Protein AF-A0A1V5NJA4-F1 (afdb_monomer)

Structure (mmCIF, N/CA/C/O backbone):
data_AF-A0A1V5NJA4-F1
#
_entry.id   AF-A0A1V5NJA4-F1
#
loop_
_atom_site.group_PDB
_atom_site.id
_atom_site.type_symbol
_atom_site.label_atom_id
_atom_site.label_alt_id
_atom_site.label_comp_id
_atom_site.label_asym_id
_atom_site.label_entity_id
_atom_site.label_seq_id
_atom_site.pdbx_PDB_ins_code
_atom_site.Cartn_x
_atom_site.Cartn_y
_atom_site.Cartn_z
_atom_site.occupancy
_atom_site.B_iso_or_equiv
_atom_site.auth_seq_id
_atom_site.auth_comp_id
_atom_site.auth_asym_id
_atom_site.auth_atom_id
_atom_site.pdbx_PDB_model_num
ATOM 1 N N . MET A 1 1 ? 2.978 -15.610 -8.650 1.00 76.38 1 MET A N 1
ATOM 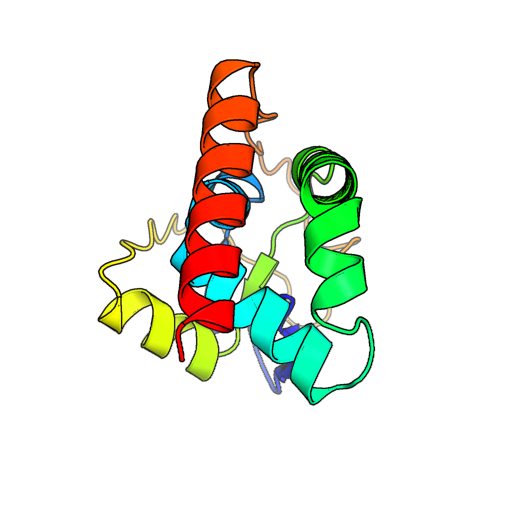2 C CA . MET A 1 1 ? 3.463 -14.428 -7.888 1.00 76.38 1 MET A CA 1
ATOM 3 C C . MET A 1 1 ? 2.293 -13.883 -7.079 1.00 76.38 1 MET A C 1
ATOM 5 O O . MET A 1 1 ? 1.172 -14.199 -7.427 1.00 76.38 1 MET A O 1
ATOM 9 N N . ILE A 1 2 ? 2.496 -13.110 -6.017 1.00 83.88 2 ILE A N 1
ATOM 10 C CA . ILE A 1 2 ? 1.390 -12.507 -5.259 1.00 83.88 2 ILE A CA 1
ATOM 11 C C . ILE A 1 2 ? 1.384 -10.993 -5.492 1.00 83.88 2 ILE A C 1
ATOM 13 O O . ILE A 1 2 ? 2.441 -10.403 -5.698 1.00 83.88 2 ILE A O 1
ATOM 17 N N . CYS A 1 3 ? 0.192 -10.398 -5.536 1.00 86.69 3 CYS A N 1
ATOM 18 C CA . CYS A 1 3 ? 0.002 -8.954 -5.516 1.00 86.69 3 CYS A CA 1
ATOM 19 C C . CYS A 1 3 ? 0.236 -8.424 -4.104 1.00 86.69 3 CYS A C 1
ATOM 21 O O . CYS A 1 3 ? -0.498 -8.802 -3.194 1.00 86.69 3 CYS A O 1
ATOM 23 N N . ASP A 1 4 ? 1.184 -7.509 -3.937 1.00 87.25 4 ASP A N 1
ATOM 24 C CA . ASP A 1 4 ? 1.587 -7.033 -2.610 1.00 87.25 4 ASP A CA 1
ATOM 25 C C . ASP A 1 4 ? 0.502 -6.164 -1.936 1.00 87.25 4 ASP A C 1
ATOM 27 O O . ASP A 1 4 ? 0.475 -6.036 -0.718 1.00 87.25 4 ASP A O 1
ATOM 31 N N . ILE A 1 5 ? -0.462 -5.631 -2.703 1.00 88.31 5 ILE A N 1
ATOM 32 C CA . ILE A 1 5 ? -1.578 -4.832 -2.160 1.00 88.31 5 ILE A CA 1
ATOM 33 C C . ILE A 1 5 ? -2.760 -5.698 -1.708 1.00 88.31 5 ILE A C 1
ATOM 35 O O . ILE A 1 5 ? -3.308 -5.478 -0.635 1.00 88.31 5 ILE A O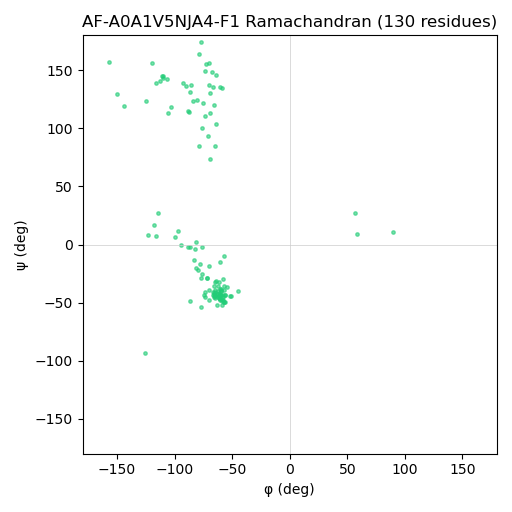 1
ATOM 39 N N . CYS A 1 6 ? -3.215 -6.642 -2.538 1.00 87.25 6 CYS A N 1
ATOM 40 C CA . CYS A 1 6 ? -4.458 -7.389 -2.276 1.00 87.25 6 CYS A CA 1
ATOM 41 C C . CYS A 1 6 ? -4.262 -8.889 -2.064 1.00 87.25 6 CYS A C 1
ATOM 43 O O . CYS A 1 6 ? -5.243 -9.627 -2.069 1.00 87.25 6 CYS A O 1
ATOM 45 N N . ASN A 1 7 ? -3.015 -9.354 -1.983 1.00 86.56 7 ASN A N 1
ATOM 46 C CA . ASN A 1 7 ? -2.642 -10.751 -1.766 1.00 86.56 7 ASN A CA 1
ATOM 47 C C . ASN A 1 7 ? -3.170 -11.755 -2.823 1.00 86.56 7 ASN A C 1
ATOM 49 O O . ASN A 1 7 ? -3.038 -12.970 -2.682 1.00 86.56 7 ASN A O 1
ATOM 53 N N . LYS A 1 8 ? -3.754 -11.277 -3.932 1.00 86.56 8 LYS A N 1
ATOM 54 C CA . LYS A 1 8 ? -4.239 -12.132 -5.027 1.00 86.56 8 LYS A CA 1
ATOM 55 C C . LYS A 1 8 ? -3.088 -12.698 -5.852 1.00 86.56 8 LYS A C 1
ATOM 57 O O . LYS A 1 8 ? -2.072 -12.036 -6.064 1.00 86.56 8 LYS A O 1
ATOM 62 N N . ASN A 1 9 ? -3.295 -13.895 -6.400 1.00 86.19 9 ASN A N 1
ATOM 63 C CA . ASN A 1 9 ? -2.329 -14.527 -7.293 1.00 86.19 9 ASN A CA 1
ATOM 64 C C . ASN A 1 9 ? -2.188 -13.743 -8.614 1.00 86.19 9 ASN A C 1
ATOM 66 O O . ASN A 1 9 ? -3.174 -13.353 -9.239 1.00 86.19 9 ASN A O 1
ATOM 70 N N . ILE A 1 10 ? -0.945 -13.557 -9.039 1.00 82.69 10 ILE A N 1
ATOM 71 C CA . ILE A 1 10 ? -0.511 -13.025 -10.330 1.00 82.69 10 ILE A CA 1
ATOM 72 C C . ILE A 1 10 ? 0.019 -14.218 -11.129 1.00 82.69 10 ILE A C 1
ATOM 74 O O . ILE A 1 10 ? 1.027 -14.828 -10.749 1.00 82.69 10 ILE A O 1
ATOM 78 N N . SER A 1 11 ? -0.687 -14.556 -12.210 1.00 77.56 11 SER A N 1
ATOM 79 C CA . SER A 1 11 ? -0.471 -15.768 -13.010 1.00 77.56 11 SER A CA 1
ATOM 80 C C . SER A 1 11 ? 0.735 -15.698 -13.945 1.00 77.56 11 SER A C 1
ATOM 82 O O . SER A 1 11 ? 1.318 -16.734 -14.243 1.00 77.56 11 SER A O 1
ATOM 84 N N . THR A 1 12 ? 1.103 -14.506 -14.418 1.00 76.19 12 THR A N 1
ATOM 85 C CA . THR A 1 12 ? 2.188 -14.312 -15.392 1.00 76.19 12 THR A CA 1
ATOM 86 C C . THR A 1 12 ? 3.211 -13.301 -14.876 1.00 76.19 12 THR A C 1
ATOM 88 O O . THR A 1 12 ? 4.120 -13.666 -14.138 1.00 76.19 12 THR A O 1
ATOM 91 N N . HIS A 1 13 ? 3.052 -12.026 -15.225 1.00 77.06 13 HIS A N 1
ATOM 92 C CA . HIS A 1 13 ? 3.890 -10.915 -14.789 1.00 77.06 13 HIS A CA 1
ATOM 93 C C . HIS A 1 13 ? 3.035 -9.894 -14.026 1.00 77.06 13 HIS A C 1
ATOM 95 O O . HIS A 1 13 ? 1.818 -9.838 -14.225 1.00 77.06 13 HIS A O 1
ATOM 101 N N . PRO A 1 14 ? 3.635 -9.074 -13.149 1.00 81.38 14 PRO A N 1
ATOM 102 C CA . PRO A 1 14 ? 2.900 -7.989 -12.527 1.00 81.38 14 PRO A CA 1
ATOM 103 C C . PRO A 1 14 ? 2.443 -6.973 -13.573 1.00 81.38 14 PRO A C 1
ATOM 105 O O . PRO A 1 14 ? 3.127 -6.710 -14.563 1.00 81.38 14 PRO A O 1
ATOM 108 N N . ALA A 1 15 ? 1.271 -6.402 -13.332 1.00 84.62 15 ALA A N 1
ATOM 109 C CA . ALA A 1 15 ? 0.651 -5.384 -14.171 1.00 84.62 15 ALA A CA 1
ATOM 110 C C . ALA A 1 15 ? 1.359 -4.026 -14.065 1.00 84.62 15 ALA A C 1
ATOM 112 O O . ALA A 1 15 ? 1.309 -3.209 -14.993 1.00 84.62 15 ALA A O 1
ATOM 113 N N . ALA A 1 16 ? 1.959 -3.776 -12.900 1.00 83.06 16 ALA A N 1
ATOM 114 C CA . ALA A 1 16 ? 2.745 -2.600 -12.570 1.00 83.06 16 ALA A CA 1
ATOM 115 C C . ALA A 1 16 ? 3.713 -2.919 -11.424 1.00 83.06 16 ALA A C 1
ATOM 117 O O . ALA A 1 16 ? 3.475 -3.841 -10.635 1.00 83.06 16 ALA A O 1
ATOM 118 N N . LEU A 1 17 ? 4.779 -2.125 -11.344 1.00 83.69 17 LEU A N 1
ATOM 119 C CA . LEU A 1 17 ? 5.745 -2.150 -10.257 1.00 83.69 17 LEU A CA 1
ATOM 120 C C . LEU A 1 17 ? 5.878 -0.768 -9.656 1.00 83.69 17 LEU A C 1
ATOM 122 O O . LEU A 1 17 ? 6.203 0.193 -10.358 1.00 83.69 17 LEU A O 1
ATOM 126 N N . LEU A 1 18 ? 5.634 -0.698 -8.357 1.00 82.12 18 LEU A N 1
ATOM 127 C CA . LEU A 1 18 ? 5.717 0.529 -7.590 1.00 82.12 18 LEU A CA 1
ATOM 128 C C . LEU A 1 18 ? 6.911 0.468 -6.645 1.00 82.12 18 LEU A C 1
ATOM 130 O O . LEU A 1 18 ? 7.229 -0.580 -6.084 1.00 82.12 18 LEU A O 1
ATOM 134 N N . SER A 1 19 ? 7.571 1.602 -6.470 1.00 81.12 19 SER A N 1
ATOM 135 C CA . SER A 1 19 ? 8.488 1.795 -5.355 1.00 81.12 19 SER A CA 1
ATOM 136 C C . SER A 1 19 ? 7.710 1.881 -4.045 1.00 81.12 19 SER A C 1
ATOM 138 O O . SER A 1 19 ? 6.547 2.291 -4.025 1.00 81.12 19 SER A O 1
ATOM 140 N N . THR A 1 20 ? 8.377 1.571 -2.936 1.00 83.38 20 THR A N 1
ATOM 141 C CA . THR A 1 20 ? 7.826 1.794 -1.596 1.00 83.38 20 THR A CA 1
ATOM 142 C C . THR A 1 20 ? 7.325 3.222 -1.430 1.00 83.38 20 THR A C 1
ATOM 144 O O . THR A 1 20 ? 6.205 3.399 -0.968 1.00 83.38 20 THR A O 1
ATOM 147 N N . LYS A 1 21 ? 8.088 4.231 -1.884 1.00 82.88 21 LYS A N 1
ATOM 148 C CA . LYS A 1 21 ? 7.673 5.639 -1.816 1.00 82.88 21 LYS A CA 1
ATOM 149 C C . LYS A 1 21 ? 6.330 5.875 -2.507 1.00 82.88 21 LYS A C 1
ATOM 151 O O . LYS A 1 21 ? 5.447 6.450 -1.891 1.00 82.88 21 LYS A O 1
ATOM 156 N N . GLU A 1 22 ? 6.148 5.391 -3.736 1.00 85.81 22 GLU A N 1
ATOM 157 C CA . GLU A 1 22 ? 4.874 5.537 -4.463 1.00 85.81 22 GLU A CA 1
ATOM 158 C C . GLU A 1 22 ? 3.697 4.857 -3.759 1.00 85.81 22 GLU A C 1
ATOM 160 O O . GLU A 1 22 ? 2.568 5.328 -3.871 1.00 85.81 22 GLU A O 1
ATOM 165 N N . VAL A 1 23 ? 3.942 3.750 -3.055 1.00 87.88 23 VAL A N 1
ATOM 166 C CA . VAL A 1 23 ? 2.899 3.026 -2.320 1.00 87.88 23 VAL A CA 1
ATOM 167 C C . VAL A 1 23 ? 2.546 3.747 -1.026 1.00 87.88 23 VAL A C 1
ATOM 169 O O . VAL A 1 23 ? 1.380 4.039 -0.774 1.00 87.88 23 VAL A O 1
ATOM 172 N N . VAL A 1 24 ? 3.544 4.031 -0.195 1.00 89.38 24 VAL A N 1
ATOM 173 C CA . VAL A 1 24 ? 3.329 4.496 1.179 1.00 89.38 24 VAL A CA 1
ATOM 174 C C . VAL A 1 24 ? 2.906 5.958 1.260 1.00 89.38 24 VAL A C 1
ATOM 176 O O . VAL A 1 24 ? 2.195 6.299 2.197 1.00 89.38 24 VAL A O 1
ATOM 179 N N . THR A 1 25 ? 3.241 6.808 0.283 1.00 90.56 25 THR A N 1
ATOM 180 C CA . THR A 1 25 ? 2.757 8.201 0.247 1.00 90.56 25 THR A CA 1
ATOM 181 C C . THR A 1 25 ? 1.420 8.356 -0.484 1.00 90.56 25 THR A C 1
ATOM 183 O O . THR A 1 25 ? 0.865 9.453 -0.541 1.00 90.56 25 THR A O 1
ATOM 186 N N . ASN A 1 26 ? 0.855 7.273 -1.031 1.00 92.50 26 ASN A N 1
ATOM 187 C CA . ASN A 1 26 ? -0.407 7.309 -1.760 1.00 92.50 26 ASN A CA 1
ATOM 188 C C . ASN A 1 26 ? -1.569 6.761 -0.913 1.00 92.50 26 ASN A C 1
ATOM 190 O O . ASN A 1 26 ? -1.607 5.586 -0.545 1.00 92.50 26 ASN A O 1
ATOM 194 N N . LYS A 1 27 ? -2.569 7.611 -0.650 1.00 94.75 27 LYS A N 1
ATOM 195 C CA . LYS A 1 27 ? -3.769 7.250 0.128 1.00 94.75 27 LYS A CA 1
ATOM 196 C C . LYS A 1 27 ? -4.505 6.042 -0.461 1.00 94.75 27 LYS A C 1
ATOM 198 O O . LYS A 1 27 ? -4.926 5.165 0.284 1.00 94.75 27 LYS A O 1
ATOM 203 N N . ASP A 1 28 ? -4.688 5.974 -1.775 1.00 95.00 28 ASP A N 1
ATOM 204 C CA . ASP A 1 28 ? -5.497 4.919 -2.399 1.00 95.00 28 ASP A CA 1
ATOM 205 C C . ASP A 1 28 ? -4.798 3.554 -2.369 1.00 95.00 28 ASP A C 1
ATOM 207 O O . ASP A 1 28 ? -5.461 2.521 -2.243 1.00 9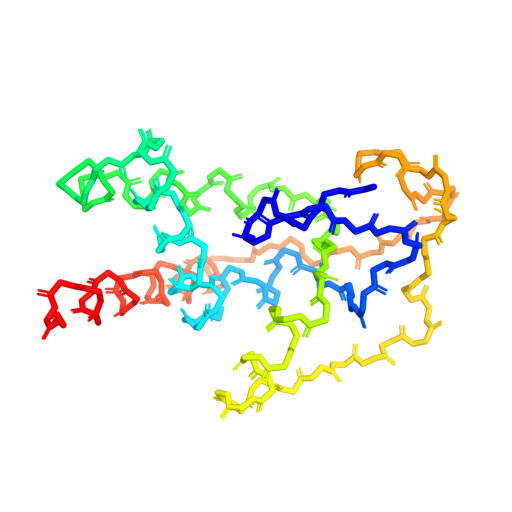5.00 28 ASP A O 1
ATOM 211 N N . CYS A 1 29 ? -3.462 3.540 -2.384 1.00 93.12 29 CYS A N 1
ATOM 212 C CA . CYS A 1 29 ? -2.683 2.335 -2.099 1.00 93.12 29 CYS A CA 1
ATOM 213 C C . CYS A 1 29 ? -2.965 1.823 -0.680 1.00 93.12 29 CYS A C 1
ATOM 215 O O . CYS A 1 29 ? -3.279 0.642 -0.512 1.00 93.12 29 CYS A O 1
ATOM 217 N N . TRP A 1 30 ? -2.954 2.714 0.319 1.00 94.25 30 TRP A N 1
ATOM 218 C CA . TRP A 1 30 ? -3.340 2.373 1.691 1.00 94.25 30 TRP A CA 1
ATOM 219 C C . TRP A 1 30 ? -4.781 1.880 1.791 1.00 94.25 30 TRP A C 1
ATOM 221 O O . TRP A 1 30 ? -5.030 0.874 2.452 1.00 94.25 30 TRP A O 1
ATOM 231 N N . VAL A 1 31 ? -5.732 2.529 1.115 1.00 94.69 31 VAL A N 1
ATOM 232 C CA . VAL A 1 31 ? -7.139 2.101 1.131 1.00 94.69 31 VAL A CA 1
ATOM 233 C C . VAL A 1 31 ? -7.276 0.664 0.630 1.00 94.69 31 VAL A C 1
ATOM 235 O O . VAL A 1 31 ? -7.940 -0.154 1.269 1.00 94.69 31 VAL A O 1
ATOM 238 N N . LEU A 1 32 ? -6.644 0.333 -0.499 1.00 92.94 32 LEU A N 1
ATOM 239 C CA . LEU A 1 32 ? -6.694 -1.018 -1.058 1.00 92.94 32 LEU A CA 1
ATOM 240 C C . LEU A 1 32 ? -6.013 -2.043 -0.146 1.00 92.94 32 LEU A C 1
ATOM 242 O O . LEU A 1 32 ? -6.577 -3.113 0.082 1.00 92.94 32 LEU A O 1
ATOM 246 N N . TYR A 1 33 ? -4.837 -1.706 0.387 1.00 92.81 33 TYR A N 1
ATOM 247 C CA . TYR A 1 33 ? -4.063 -2.586 1.258 1.00 92.81 33 TYR A CA 1
ATOM 248 C C . TYR A 1 33 ? -4.807 -2.897 2.562 1.00 92.81 33 TYR A C 1
ATOM 250 O O . TYR A 1 33 ? -5.040 -4.059 2.896 1.00 92.81 33 TYR A O 1
ATOM 258 N N . LEU A 1 34 ? -5.274 -1.863 3.268 1.00 92.94 34 LEU A N 1
ATOM 259 C CA . LEU A 1 34 ? -5.983 -2.016 4.538 1.00 92.94 34 LEU A CA 1
ATOM 260 C C . LEU A 1 34 ? -7.320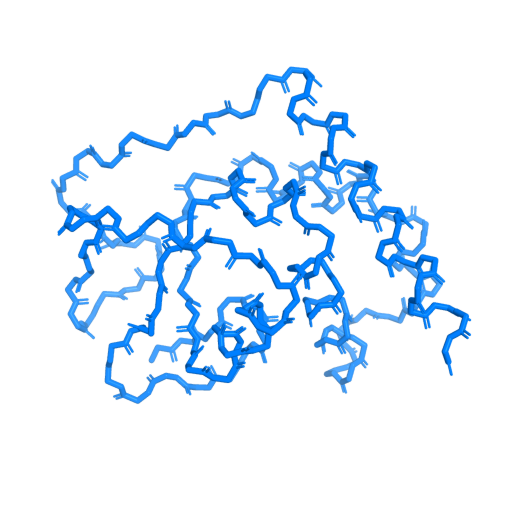 -2.748 4.363 1.00 92.94 34 LEU A C 1
ATOM 262 O O . LEU A 1 34 ? -7.651 -3.609 5.176 1.00 92.94 34 LEU A O 1
ATOM 266 N N . ARG A 1 35 ? -8.070 -2.479 3.281 1.00 91.69 35 ARG A N 1
ATOM 267 C CA . ARG A 1 35 ? -9.283 -3.255 2.958 1.00 91.69 35 ARG A CA 1
ATOM 268 C C . ARG A 1 35 ? -8.971 -4.733 2.736 1.00 91.69 35 ARG A C 1
ATOM 270 O O . ARG A 1 35 ? -9.751 -5.571 3.180 1.00 91.69 35 ARG A O 1
ATOM 277 N N . GLY A 1 36 ? -7.846 -5.049 2.092 1.00 88.69 36 GLY A N 1
ATOM 278 C CA . GLY A 1 36 ? -7.357 -6.420 1.947 1.00 88.69 36 GLY A CA 1
ATOM 279 C C . GLY A 1 36 ? -7.111 -7.086 3.301 1.00 88.69 36 GLY A C 1
ATOM 280 O O . GLY A 1 36 ? -7.689 -8.133 3.576 1.00 88.69 36 GLY A O 1
ATOM 281 N N . LEU A 1 37 ? -6.353 -6.432 4.189 1.00 89.56 37 LEU A N 1
ATOM 282 C CA . LEU A 1 37 ? -6.076 -6.949 5.538 1.00 89.56 37 LEU A CA 1
ATOM 283 C C . LEU A 1 37 ? -7.349 -7.215 6.353 1.00 89.56 37 LEU A C 1
ATOM 285 O O . LEU A 1 37 ? -7.422 -8.209 7.079 1.00 89.56 37 LEU A O 1
ATOM 289 N N . ILE A 1 38 ? -8.347 -6.336 6.235 1.00 90.50 38 ILE A N 1
ATOM 290 C CA . ILE A 1 38 ? -9.636 -6.481 6.920 1.00 90.50 38 ILE A CA 1
ATOM 291 C C . ILE A 1 38 ? -10.433 -7.647 6.322 1.00 90.50 38 ILE A C 1
ATOM 293 O O . ILE A 1 38 ? -10.937 -8.488 7.068 1.00 90.50 38 ILE A O 1
ATOM 297 N N . ALA A 1 39 ? -10.535 -7.719 4.990 1.00 89.06 39 ALA A N 1
ATOM 298 C CA . ALA A 1 39 ? -11.280 -8.766 4.290 1.00 89.06 39 ALA A CA 1
ATOM 299 C C . ALA A 1 39 ? -10.697 -10.165 4.551 1.00 89.06 39 ALA A C 1
ATOM 301 O O . ALA A 1 39 ? -11.448 -11.109 4.801 1.00 89.06 39 ALA A O 1
ATOM 302 N N . ASP A 1 40 ? -9.368 -10.269 4.587 1.00 87.50 40 ASP A N 1
ATOM 303 C CA . ASP A 1 40 ? -8.636 -11.509 4.856 1.00 87.50 40 ASP A CA 1
ATOM 304 C C . ASP A 1 40 ? -8.534 -11.828 6.361 1.00 87.50 40 ASP A C 1
ATOM 306 O O . ASP A 1 40 ? -7.932 -12.829 6.748 1.00 87.50 40 ASP A O 1
ATOM 310 N N . LYS A 1 41 ? -9.141 -10.999 7.228 1.00 89.00 41 LYS A N 1
ATOM 311 C CA . LYS A 1 41 ? -9.130 -11.130 8.698 1.00 89.00 41 LYS A CA 1
ATOM 312 C C . LYS A 1 41 ? -7.720 -11.164 9.306 1.00 89.00 41 LYS A C 1
ATOM 314 O O . LYS A 1 41 ? -7.527 -11.721 10.384 1.00 89.00 41 LYS A O 1
ATOM 319 N N . VAL A 1 42 ? -6.748 -10.548 8.635 1.00 90.00 42 VAL A N 1
ATOM 320 C CA . VAL A 1 42 ? -5.357 -10.447 9.098 1.00 90.00 42 VAL A CA 1
ATOM 321 C C . VAL A 1 42 ? -5.249 -9.437 10.234 1.00 90.00 42 VAL A C 1
ATOM 323 O O . VAL A 1 42 ? -4.602 -9.700 11.245 1.00 90.00 42 VAL A O 1
ATOM 326 N N . MET A 1 43 ? -5.896 -8.278 10.081 1.00 89.56 43 MET A N 1
ATOM 327 C CA . MET A 1 43 ? -5.869 -7.215 11.082 1.00 89.56 43 MET A CA 1
ATOM 328 C C . MET A 1 43 ? -7.228 -6.502 11.147 1.00 89.56 43 MET A C 1
ATOM 330 O O . MET A 1 43 ? -7.667 -5.935 10.145 1.00 89.56 43 MET A O 1
ATOM 334 N N . PRO A 1 44 ? -7.921 -6.511 12.300 1.00 90.69 44 PRO A N 1
ATOM 335 C CA . PRO A 1 44 ? -9.185 -5.799 12.447 1.00 90.69 44 PRO A CA 1
ATOM 336 C C . PRO A 1 44 ? -8.969 -4.278 12.514 1.00 90.69 44 PRO A C 1
ATOM 338 O O . PRO A 1 44 ? -7.916 -3.803 12.944 1.00 90.69 44 PRO A O 1
ATOM 341 N N . VAL A 1 45 ? -10.001 -3.508 12.147 1.00 90.19 4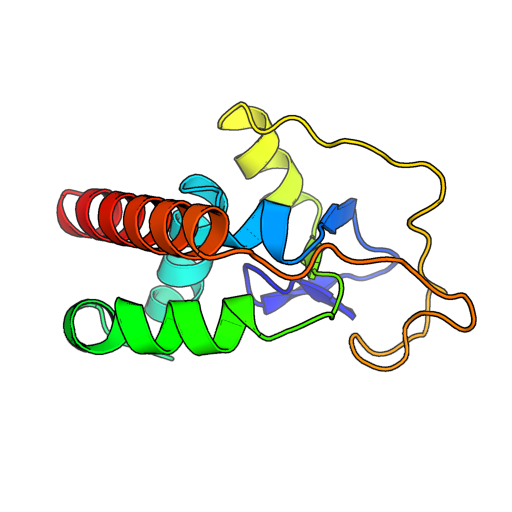5 VAL A N 1
ATOM 342 C CA . VAL A 1 45 ? -9.953 -2.034 12.021 1.00 90.19 45 VAL A CA 1
ATOM 343 C C . VAL A 1 45 ? 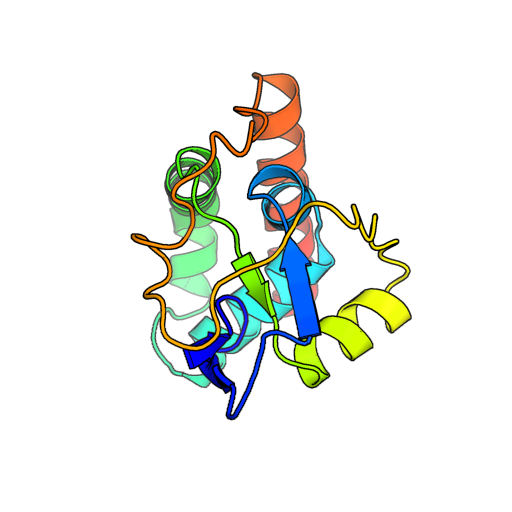-9.393 -1.340 13.268 1.00 90.19 45 VAL A C 1
ATOM 345 O O . VAL A 1 45 ? -8.529 -0.476 13.148 1.00 90.19 45 VAL A O 1
ATOM 348 N N . PHE A 1 46 ? -9.819 -1.747 14.468 1.00 90.94 46 PHE A N 1
ATOM 349 C CA . PHE A 1 46 ? -9.354 -1.126 15.715 1.00 90.94 46 PHE A CA 1
ATOM 350 C C . PHE A 1 46 ? -7.846 -1.328 15.956 1.00 90.94 46 PHE A C 1
ATOM 352 O O . PHE A 1 46 ? -7.188 -0.465 16.532 1.00 90.94 46 PHE A O 1
ATOM 359 N N . VAL A 1 47 ? -7.273 -2.451 15.501 1.00 91.56 47 VAL A N 1
ATOM 360 C CA . VAL A 1 47 ? -5.826 -2.704 15.604 1.00 91.56 47 VAL A CA 1
ATOM 361 C C . VAL A 1 47 ? -5.076 -1.842 14.599 1.00 91.56 47 VAL A C 1
ATOM 363 O O . VAL A 1 47 ? -4.054 -1.265 14.966 1.00 91.56 47 VAL A O 1
ATOM 366 N N . ILE A 1 48 ? -5.602 -1.707 13.375 1.00 91.06 48 ILE A N 1
ATOM 367 C CA . ILE A 1 48 ? -5.038 -0.829 12.341 1.00 91.06 48 ILE A CA 1
ATOM 368 C C . ILE A 1 48 ? -4.955 0.609 12.866 1.00 91.06 48 ILE A C 1
ATOM 370 O O . ILE A 1 48 ? -3.890 1.217 12.809 1.00 91.06 48 ILE A O 1
ATOM 374 N N . GLN A 1 49 ? -6.042 1.129 13.444 1.00 90.25 49 GLN A N 1
ATOM 375 C CA . GLN A 1 49 ? -6.094 2.485 14.003 1.00 90.25 49 GLN A CA 1
ATOM 376 C C . GLN A 1 49 ? -5.017 2.733 15.066 1.00 90.25 49 GLN A C 1
ATOM 378 O O . GLN A 1 49 ? -4.351 3.764 15.036 1.00 90.25 49 GLN A O 1
ATOM 383 N N . ASN A 1 50 ? -4.806 1.770 15.965 1.00 91.12 50 ASN A N 1
ATOM 384 C CA . ASN A 1 50 ? -3.845 1.904 17.060 1.00 91.12 50 ASN A CA 1
ATOM 385 C C . ASN A 1 50 ? -2.382 1.694 16.638 1.00 91.12 50 ASN A C 1
ATOM 387 O O . ASN A 1 50 ? -1.480 2.052 17.390 1.00 91.12 50 ASN A O 1
ATOM 391 N N . ASN A 1 51 ? -2.129 1.096 15.468 1.00 90.44 51 ASN A N 1
ATOM 392 C CA . ASN A 1 51 ? -0.784 0.690 15.044 1.00 90.44 51 ASN A CA 1
ATOM 393 C C . ASN A 1 51 ? -0.337 1.301 13.713 1.00 90.44 51 ASN A C 1
ATOM 395 O O . ASN A 1 51 ? 0.716 0.918 13.203 1.00 90.44 51 ASN A O 1
ATOM 399 N N . ILE A 1 52 ? -1.092 2.243 13.142 1.00 90.31 52 ILE A N 1
ATOM 400 C CA . ILE A 1 52 ? -0.807 2.745 11.795 1.00 90.31 52 ILE A CA 1
ATOM 401 C C . ILE A 1 52 ? 0.583 3.368 11.670 1.00 90.31 52 ILE A C 1
ATOM 403 O O . ILE A 1 52 ? 1.271 3.113 10.690 1.00 90.31 52 ILE A O 1
ATOM 407 N N . THR A 1 53 ? 1.051 4.087 12.691 1.00 89.50 53 THR A N 1
ATOM 408 C CA . THR A 1 53 ? 2.402 4.663 12.713 1.00 89.50 53 THR A CA 1
ATOM 409 C C . THR A 1 53 ? 3.480 3.585 12.622 1.00 89.50 53 THR A C 1
ATOM 411 O O . THR A 1 53 ? 4.429 3.719 11.850 1.00 89.50 53 THR A O 1
ATOM 414 N N . ASN A 1 54 ? 3.313 2.481 13.357 1.00 88.69 54 ASN A N 1
ATOM 415 C CA . ASN A 1 54 ? 4.244 1.354 13.312 1.00 88.69 54 ASN A CA 1
ATOM 416 C C . ASN A 1 54 ? 4.202 0.660 11.946 1.00 88.69 54 ASN A C 1
ATOM 418 O O . ASN A 1 54 ? 5.249 0.315 11.405 1.00 88.69 54 ASN A O 1
ATOM 422 N N . LEU A 1 55 ? 3.008 0.490 11.372 1.00 88.12 55 LEU A N 1
ATOM 423 C CA . LEU A 1 55 ? 2.826 -0.124 10.058 1.00 88.12 55 LEU A CA 1
ATOM 424 C C . LEU A 1 55 ? 3.459 0.725 8.946 1.00 88.12 55 LEU A C 1
ATOM 426 O O . LEU A 1 55 ? 4.168 0.193 8.096 1.00 88.12 55 LEU A O 1
ATOM 430 N N . VAL A 1 56 ? 3.271 2.048 8.994 1.00 89.25 56 VAL A N 1
ATOM 431 C CA . VAL A 1 56 ? 3.943 2.996 8.098 1.00 89.25 56 VAL A CA 1
ATOM 432 C C . VAL A 1 56 ? 5.454 2.875 8.248 1.00 89.25 56 VAL A C 1
ATOM 434 O O . VAL A 1 56 ? 6.125 2.711 7.238 1.00 89.25 56 VAL A O 1
ATOM 437 N N . GLY A 1 57 ? 5.997 2.870 9.470 1.00 84.06 57 GLY A N 1
ATOM 438 C CA . GLY A 1 57 ? 7.441 2.716 9.697 1.00 84.06 57 GLY A CA 1
ATOM 439 C C . GLY A 1 57 ? 8.013 1.398 9.155 1.00 84.06 57 GLY A C 1
ATOM 440 O O . GLY A 1 57 ? 9.086 1.381 8.549 1.00 84.06 57 GLY A O 1
ATOM 441 N N . GLN A 1 58 ? 7.280 0.292 9.307 1.00 83.94 58 GLN A N 1
ATOM 442 C CA . GLN A 1 58 ? 7.671 -1.010 8.755 1.00 83.94 58 GLN A CA 1
ATOM 443 C C . GLN A 1 58 ? 7.661 -1.016 7.224 1.00 83.94 58 GLN A C 1
ATOM 445 O O . GLN A 1 58 ? 8.570 -1.556 6.603 1.00 83.94 58 GLN A O 1
ATOM 450 N N . MET A 1 59 ? 6.653 -0.404 6.602 1.00 84.25 59 MET A N 1
ATOM 451 C CA . MET A 1 59 ? 6.545 -0.368 5.144 1.00 84.25 59 MET A CA 1
ATOM 452 C C . MET A 1 59 ? 7.543 0.613 4.525 1.00 84.25 59 MET A C 1
ATOM 454 O O . MET A 1 59 ? 8.221 0.262 3.567 1.00 84.25 59 MET A O 1
ATOM 458 N N . ALA A 1 60 ? 7.687 1.801 5.112 1.00 77.81 60 ALA A N 1
ATOM 459 C CA . ALA A 1 60 ? 8.617 2.857 4.714 1.00 77.81 60 ALA A CA 1
ATOM 460 C C . ALA A 1 60 ? 10.090 2.424 4.713 1.00 77.81 60 ALA A C 1
ATOM 462 O O . ALA A 1 60 ? 10.886 2.956 3.944 1.00 77.81 60 ALA A O 1
ATOM 463 N N . SER A 1 61 ? 10.447 1.473 5.578 1.00 70.50 61 SER A N 1
ATOM 464 C CA . SER A 1 61 ? 11.806 0.935 5.689 1.00 70.50 61 SER A CA 1
ATOM 465 C C . SER A 1 61 ? 12.096 -0.217 4.721 1.00 70.50 61 SER A C 1
ATOM 467 O O . SER A 1 61 ? 13.224 -0.704 4.687 1.00 70.50 61 SER A O 1
ATOM 469 N N . SER A 1 62 ? 11.115 -0.645 3.916 1.00 70.88 62 SER A N 1
ATOM 470 C CA . SER A 1 62 ? 11.323 -1.658 2.883 1.00 70.88 62 SER A CA 1
ATOM 471 C C . SER A 1 62 ? 11.802 -1.028 1.577 1.00 70.88 62 SER A C 1
ATOM 473 O O . SER A 1 62 ? 11.187 -0.099 1.059 1.00 70.88 62 SER A O 1
ATOM 475 N N . ASP A 1 63 ? 12.855 -1.580 0.988 1.00 65.75 63 ASP A N 1
ATOM 476 C CA . ASP A 1 63 ? 13.381 -1.219 -0.333 1.00 65.75 63 ASP A CA 1
ATOM 477 C C . ASP A 1 63 ? 12.883 -2.158 -1.446 1.00 65.75 63 ASP A C 1
ATOM 479 O O . ASP A 1 63 ? 13.375 -2.130 -2.573 1.00 65.75 63 ASP A O 1
ATOM 483 N N . THR A 1 64 ? 11.891 -3.001 -1.151 1.00 70.06 64 THR A N 1
ATOM 484 C CA . THR A 1 64 ? 11.394 -3.991 -2.110 1.00 70.06 64 THR A CA 1
ATOM 485 C C . THR A 1 64 ? 10.329 -3.409 -3.045 1.00 70.06 64 THR A C 1
ATOM 487 O O . THR A 1 64 ? 9.433 -2.688 -2.599 1.00 70.06 64 THR A O 1
ATOM 490 N N . PRO A 1 65 ? 10.381 -3.711 -4.357 1.00 77.00 65 PRO A N 1
ATOM 491 C CA . PRO A 1 65 ? 9.364 -3.254 -5.292 1.00 77.00 65 PRO A CA 1
ATOM 492 C C . PRO A 1 65 ? 8.038 -3.979 -5.055 1.00 77.00 65 PRO A C 1
ATOM 494 O O . PRO A 1 65 ? 7.994 -5.206 -4.945 1.00 77.00 65 PRO A O 1
ATOM 497 N N . TRP A 1 66 ? 6.950 -3.217 -5.102 1.00 83.69 66 TRP A N 1
ATOM 498 C CA . TRP A 1 66 ? 5.589 -3.711 -4.946 1.00 83.69 66 TRP A CA 1
ATOM 499 C C . TRP A 1 66 ? 5.022 -4.127 -6.302 1.00 83.69 66 TRP A C 1
ATOM 501 O O . TRP A 1 66 ? 4.822 -3.308 -7.202 1.00 83.69 66 TRP A O 1
ATOM 511 N N . ALA A 1 67 ? 4.756 -5.418 -6.450 1.00 86.19 67 ALA A N 1
ATOM 512 C CA . ALA A 1 67 ? 4.109 -6.029 -7.594 1.00 86.19 67 ALA A CA 1
ATOM 513 C C . ALA A 1 67 ? 2.587 -5.930 -7.480 1.00 86.19 67 ALA A C 1
ATOM 515 O O . ALA A 1 67 ? 1.969 -6.423 -6.536 1.00 86.19 67 ALA A O 1
ATOM 516 N N . LEU A 1 68 ? 1.962 -5.334 -8.494 1.00 87.50 68 LEU A N 1
ATOM 517 C CA . LEU A 1 68 ? 0.513 -5.174 -8.553 1.00 87.50 68 LEU A CA 1
ATOM 518 C C . LEU A 1 68 ? -0.108 -6.131 -9.569 1.00 87.50 68 LEU A C 1
ATOM 520 O O . LEU A 1 68 ? 0.426 -6.349 -10.657 1.00 87.50 68 LEU A O 1
ATOM 524 N N . CYS A 1 69 ? -1.287 -6.661 -9.245 1.00 89.94 69 CYS A N 1
ATOM 525 C CA . CYS A 1 69 ? -2.159 -7.307 -10.225 1.00 89.94 69 CYS A CA 1
ATOM 526 C C . CYS A 1 69 ? -2.925 -6.262 -11.057 1.00 89.94 69 CYS A C 1
ATOM 528 O O . CYS A 1 69 ? -3.052 -5.102 -10.653 1.00 89.94 69 CYS A O 1
ATOM 530 N N . GLU A 1 70 ? -3.499 -6.685 -12.189 1.00 89.62 70 GLU A N 1
ATOM 531 C CA . GLU A 1 70 ? -4.282 -5.804 -13.076 1.00 89.62 70 GLU A CA 1
ATOM 532 C C . GLU A 1 70 ? -5.452 -5.126 -12.347 1.00 89.62 70 GLU A C 1
ATOM 534 O O . GLU A 1 70 ? -5.739 -3.956 -12.582 1.00 89.62 70 GLU A O 1
ATOM 539 N N . GLY A 1 71 ? -6.087 -5.822 -11.396 1.00 91.62 71 GLY A N 1
ATOM 540 C CA . GLY A 1 71 ? -7.184 -5.263 -10.604 1.00 91.62 71 GLY A CA 1
ATOM 541 C C . GLY A 1 71 ? -6.754 -4.092 -9.714 1.00 91.62 71 GLY A C 1
ATOM 542 O O . GLY A 1 71 ? -7.414 -3.057 -9.701 1.00 91.62 71 GLY A O 1
ATOM 543 N N . CYS A 1 72 ? -5.633 -4.220 -8.997 1.00 91.38 72 CYS A N 1
ATOM 544 C CA . CYS A 1 72 ? -5.103 -3.129 -8.171 1.00 91.38 72 CYS A CA 1
ATOM 545 C C . CYS A 1 72 ? -4.645 -1.952 -9.032 1.00 91.38 72 CYS A C 1
ATOM 547 O O . CYS A 1 72 ? -4.976 -0.811 -8.723 1.00 91.38 72 CYS A O 1
ATOM 549 N N . LYS A 1 73 ? -3.953 -2.228 -10.142 1.00 91.19 73 LYS A N 1
ATOM 550 C CA . LYS A 1 73 ? -3.545 -1.199 -11.103 1.00 91.19 73 LYS A CA 1
ATOM 551 C C . LYS A 1 73 ? -4.748 -0.418 -11.637 1.00 91.19 73 LYS A C 1
ATOM 553 O O . LYS A 1 73 ? -4.730 0.807 -11.612 1.00 91.19 73 LYS A O 1
ATOM 558 N N . ALA A 1 74 ? -5.798 -1.107 -12.082 1.00 91.44 74 ALA A N 1
ATOM 559 C CA . ALA A 1 74 ? -7.002 -0.465 -12.604 1.00 91.44 74 ALA A CA 1
ATOM 560 C C . ALA A 1 74 ? -7.706 0.407 -11.550 1.00 91.44 74 ALA A C 1
ATOM 562 O O . ALA A 1 74 ? -8.116 1.526 -11.857 1.00 91.44 74 ALA A O 1
ATOM 563 N N . SER A 1 75 ? -7.804 -0.067 -10.303 1.00 93.12 75 SER A N 1
ATOM 564 C CA . SER A 1 75 ? -8.376 0.711 -9.195 1.00 93.12 75 SER A CA 1
ATOM 565 C C . SER A 1 75 ? -7.587 1.989 -8.916 1.00 93.12 75 SER A C 1
ATOM 567 O O . SER A 1 75 ? -8.182 3.051 -8.761 1.00 93.12 75 SER A O 1
ATOM 569 N N . LEU A 1 76 ? -6.257 1.904 -8.907 1.00 92.44 76 LEU A N 1
ATOM 570 C CA . LEU A 1 76 ? -5.383 3.052 -8.671 1.00 92.44 76 LEU A CA 1
ATOM 571 C C . LEU A 1 76 ? -5.401 4.046 -9.839 1.00 92.44 76 LEU A C 1
ATOM 573 O O . LEU A 1 76 ? -5.478 5.248 -9.609 1.00 92.44 76 LEU A O 1
ATOM 577 N N . LEU A 1 77 ? -5.431 3.563 -11.088 1.00 91.06 77 LEU A N 1
ATOM 578 C CA . LEU A 1 77 ? -5.634 4.418 -12.266 1.00 91.06 77 LEU A CA 1
ATOM 579 C C . LEU A 1 77 ? -6.954 5.190 -12.168 1.00 91.06 77 LEU A C 1
ATOM 581 O O . LEU A 1 77 ? -6.995 6.388 -12.435 1.00 91.06 77 LEU A O 1
ATOM 585 N N . LYS A 1 78 ? -8.033 4.518 -11.748 1.00 92.62 78 LYS A N 1
ATOM 586 C CA . LYS A 1 78 ? -9.344 5.150 -11.551 1.00 92.62 78 LYS A CA 1
ATOM 587 C C . LYS A 1 78 ? -9.328 6.192 -10.429 1.00 92.62 78 LYS A C 1
ATOM 589 O O . LYS A 1 78 ? -10.055 7.176 -10.519 1.00 92.62 78 LYS A O 1
ATOM 594 N N . ALA A 1 79 ? -8.503 5.989 -9.404 1.00 89.50 79 ALA A N 1
ATOM 595 C CA . ALA A 1 79 ? -8.284 6.952 -8.327 1.00 89.50 79 ALA A CA 1
ATOM 596 C C . ALA A 1 79 ? -7.374 8.132 -8.733 1.00 89.50 79 ALA A C 1
ATOM 598 O O . ALA A 1 79 ? -7.170 9.050 -7.947 1.00 89.50 79 ALA A O 1
ATOM 599 N N . GLY A 1 80 ? -6.854 8.141 -9.966 1.00 88.31 80 GLY A N 1
ATOM 600 C CA . GLY A 1 80 ? -6.011 9.218 -10.487 1.00 88.31 80 GLY A CA 1
ATOM 601 C C . GLY A 1 80 ? -4.518 9.031 -10.223 1.00 88.31 80 GLY A C 1
ATOM 602 O O . GLY A 1 80 ? -3.743 9.952 -10.474 1.00 88.31 80 GLY A O 1
ATOM 603 N N . MET A 1 81 ? -4.088 7.854 -9.754 1.00 86.69 81 MET A N 1
ATOM 604 C CA . MET A 1 81 ? -2.666 7.553 -9.618 1.00 86.69 81 MET A CA 1
ATOM 605 C C . MET A 1 81 ? -2.014 7.502 -11.002 1.00 86.69 81 MET A C 1
ATOM 607 O O . MET A 1 81 ? -2.378 6.685 -11.853 1.00 86.69 81 MET A O 1
ATOM 611 N N . SER A 1 82 ? -1.022 8.362 -11.220 1.00 80.75 82 SER A N 1
ATOM 612 C CA . SER A 1 82 ? -0.158 8.278 -12.387 1.00 80.75 82 SER A CA 1
ATOM 613 C C . SER A 1 82 ? 0.912 7.221 -12.139 1.00 80.75 82 SER A C 1
ATOM 615 O O . SER A 1 82 ? 1.658 7.264 -11.165 1.00 80.75 82 SER A O 1
ATOM 617 N N . PHE A 1 83 ? 0.987 6.246 -13.037 1.00 73.31 83 PHE A N 1
ATOM 618 C CA . PHE A 1 83 ? 2.079 5.287 -13.032 1.00 73.31 83 PHE A CA 1
ATOM 619 C C . PHE A 1 83 ? 3.207 5.884 -13.857 1.00 73.31 83 PHE A C 1
ATOM 621 O O . PHE A 1 83 ? 3.073 6.049 -15.073 1.00 73.31 83 PHE A O 1
ATOM 628 N N . GLN A 1 84 ? 4.329 6.189 -13.211 1.00 64.69 84 GLN A N 1
ATOM 629 C CA . GLN A 1 84 ? 5.574 6.318 -13.948 1.00 64.69 84 GLN A CA 1
ATOM 630 C C . GLN A 1 84 ? 5.962 4.902 -14.362 1.00 64.69 84 GLN A C 1
ATOM 632 O O . GLN A 1 84 ? 6.550 4.145 -13.591 1.00 64.69 84 GLN A O 1
ATOM 637 N N . PHE A 1 85 ? 5.559 4.509 -15.573 1.00 56.38 85 PHE A N 1
ATOM 638 C CA . PHE A 1 85 ? 6.077 3.308 -16.219 1.00 56.38 85 PHE A CA 1
ATOM 639 C C . PHE A 1 85 ? 7.530 3.582 -16.576 1.00 56.38 85 PHE A C 1
ATOM 641 O O . PHE A 1 85 ? 7.877 3.839 -17.727 1.00 56.38 85 PHE A O 1
ATOM 648 N N . ASP A 1 86 ? 8.379 3.590 -15.559 1.00 52.16 86 ASP A N 1
ATOM 649 C CA . ASP A 1 86 ? 9.801 3.601 -15.765 1.00 52.16 86 ASP A CA 1
ATOM 650 C C . ASP A 1 86 ? 10.115 2.279 -16.461 1.00 52.16 86 ASP A C 1
ATOM 652 O O . ASP A 1 86 ? 10.021 1.199 -15.876 1.00 52.16 86 ASP A O 1
ATOM 656 N N . SER A 1 87 ? 10.357 2.350 -17.769 1.00 47.78 87 SER A N 1
ATOM 657 C CA . SER A 1 87 ? 10.583 1.190 -18.640 1.00 47.78 87 SER A CA 1
ATOM 658 C C . SER A 1 87 ? 11.751 0.298 -18.180 1.00 47.78 87 SER A C 1
ATOM 660 O O . SER A 1 87 ? 11.907 -0.821 -18.682 1.00 47.78 87 SER A O 1
ATOM 662 N N . MET A 1 88 ? 12.520 0.781 -17.195 1.00 51.91 88 MET A N 1
ATOM 663 C CA . MET A 1 88 ? 13.585 0.092 -16.473 1.00 51.91 88 MET A CA 1
ATOM 664 C C . MET A 1 88 ? 13.100 -0.828 -15.340 1.00 51.91 88 MET A C 1
ATOM 666 O O . MET A 1 88 ? 13.821 -1.750 -14.965 1.00 51.91 88 MET A O 1
ATOM 670 N N . ARG A 1 89 ? 11.880 -0.659 -14.813 1.00 59.38 89 ARG A N 1
ATOM 671 C CA . ARG A 1 89 ? 11.323 -1.537 -13.770 1.00 59.38 89 ARG A CA 1
ATOM 672 C C . ARG A 1 89 ? 10.826 -2.833 -14.402 1.00 59.38 89 ARG A C 1
ATOM 674 O O . ARG A 1 89 ? 9.652 -2.976 -14.740 1.00 59.38 89 ARG A O 1
ATOM 681 N N . ARG A 1 90 ? 11.731 -3.790 -14.595 1.00 56.03 90 ARG A N 1
ATOM 682 C CA . ARG A 1 90 ? 11.408 -5.143 -15.065 1.00 56.03 90 ARG A CA 1
ATOM 683 C C . ARG A 1 90 ? 11.752 -6.157 -13.989 1.00 56.03 90 ARG A C 1
ATOM 685 O O . ARG A 1 90 ? 12.800 -6.074 -13.362 1.00 56.03 90 ARG A O 1
ATOM 692 N N . LEU A 1 91 ? 10.876 -7.140 -13.813 1.00 56.03 91 LEU A N 1
ATOM 693 C CA . LEU A 1 91 ? 11.152 -8.316 -12.998 1.00 56.03 91 LEU A CA 1
ATOM 694 C C . LEU A 1 91 ? 11.238 -9.536 -13.890 1.00 56.03 91 LEU A C 1
ATOM 696 O O . LEU A 1 91 ? 10.416 -9.713 -14.792 1.00 56.03 91 LEU A O 1
ATOM 700 N N . SER A 1 92 ? 12.180 -10.417 -13.580 1.00 53.16 92 SER A N 1
ATOM 701 C CA . SER A 1 92 ? 12.190 -11.749 -14.166 1.00 53.16 92 SER A CA 1
ATOM 702 C C . SER A 1 92 ? 10.895 -12.489 -13.791 1.00 53.16 92 SER A C 1
ATOM 704 O O . SER A 1 92 ? 10.504 -12.474 -12.618 1.00 53.16 92 SER A O 1
ATOM 706 N N . PRO A 1 93 ? 10.241 -13.177 -14.745 1.00 50.97 93 PRO A N 1
ATOM 707 C CA . PRO A 1 93 ? 8.912 -13.773 -14.560 1.00 50.97 93 PRO A CA 1
ATOM 708 C C . PRO A 1 93 ? 8.829 -14.827 -13.439 1.00 50.97 93 PRO A C 1
ATOM 710 O O . PRO A 1 93 ? 7.738 -15.126 -12.966 1.00 50.97 93 PRO A O 1
ATOM 713 N N . ASN A 1 94 ? 9.970 -15.335 -12.955 1.00 51.19 94 ASN A N 1
ATOM 714 C CA . ASN A 1 94 ? 10.050 -16.409 -11.957 1.00 51.19 94 ASN A CA 1
ATOM 715 C C . ASN A 1 94 ? 10.736 -15.996 -10.629 1.00 51.19 94 ASN A C 1
ATOM 717 O O . ASN A 1 94 ? 11.144 -16.861 -9.857 1.00 51.19 94 ASN A O 1
ATOM 721 N N . GLY A 1 95 ? 10.891 -14.693 -10.345 1.00 46.00 95 GLY A N 1
ATOM 722 C CA . GLY A 1 95 ? 11.577 -14.187 -9.140 1.00 46.00 95 GLY A CA 1
ATOM 723 C C . GLY A 1 95 ? 10.666 -13.908 -7.929 1.00 46.00 95 GLY A C 1
ATOM 724 O O . GLY A 1 95 ? 9.581 -13.327 -8.056 1.00 46.00 95 GLY A O 1
ATOM 725 N N . HIS A 1 96 ? 11.122 -14.267 -6.722 1.00 43.28 96 HIS A N 1
ATOM 726 C CA . HIS A 1 96 ? 10.484 -13.888 -5.446 1.00 43.28 96 HIS A CA 1
ATOM 727 C C . HIS A 1 96 ? 10.603 -12.375 -5.201 1.00 43.28 96 HIS A C 1
ATOM 729 O O . HIS A 1 96 ? 11.599 -11.799 -5.613 1.00 43.28 96 HIS A O 1
ATOM 735 N N . ALA A 1 97 ? 9.633 -11.741 -4.519 1.00 46.56 97 ALA A N 1
ATOM 736 C CA . ALA A 1 97 ? 9.599 -10.289 -4.237 1.00 46.56 97 ALA A CA 1
ATOM 737 C C . ALA A 1 97 ? 10.945 -9.709 -3.758 1.00 46.56 97 ALA A C 1
ATOM 739 O O . ALA A 1 97 ? 11.379 -8.664 -4.229 1.00 46.56 97 ALA A O 1
ATOM 740 N N . LEU A 1 98 ? 11.629 -10.474 -2.906 1.00 42.66 98 LEU A N 1
ATOM 741 C CA . LEU A 1 98 ? 12.914 -10.151 -2.285 1.00 42.66 98 LEU A CA 1
ATOM 742 C C . LEU A 1 98 ? 14.152 -10.463 -3.157 1.00 42.66 98 LEU A C 1
ATOM 744 O O . LEU A 1 98 ? 15.244 -10.017 -2.839 1.00 42.66 98 LEU A O 1
ATOM 748 N N . CYS A 1 99 ? 14.017 -11.222 -4.251 1.00 43.44 99 CYS A N 1
ATOM 749 C CA . CYS A 1 99 ? 15.131 -11.692 -5.098 1.00 43.44 99 CYS A CA 1
ATOM 750 C C . CYS A 1 99 ? 15.092 -11.089 -6.511 1.00 43.44 99 CYS A C 1
ATOM 752 O O . CYS A 1 99 ? 15.461 -11.735 -7.492 1.00 43.44 99 CYS A O 1
ATOM 754 N N . ARG A 1 100 ? 14.507 -9.900 -6.651 1.00 51.25 100 ARG A N 1
ATOM 755 C CA . ARG A 1 100 ? 13.864 -9.490 -7.903 1.00 51.25 100 ARG A CA 1
ATOM 756 C C . ARG A 1 100 ? 14.676 -8.584 -8.812 1.00 51.25 100 ARG A C 1
ATOM 758 O O . ARG A 1 100 ? 14.170 -8.187 -9.857 1.00 51.25 100 ARG A O 1
ATOM 765 N N . VAL A 1 101 ? 15.934 -8.329 -8.488 1.00 44.72 101 VAL A N 1
ATOM 766 C CA . VAL A 1 101 ? 16.828 -7.630 -9.404 1.00 44.72 101 VAL A CA 1
ATOM 767 C C . VAL A 1 101 ? 18.266 -8.091 -9.192 1.00 44.72 101 VAL A C 1
ATOM 769 O O . VAL A 1 101 ? 18.751 -8.086 -8.067 1.00 44.72 101 VAL A O 1
ATOM 772 N N . ASN A 1 102 ? 18.944 -8.472 -10.278 1.00 42.12 102 ASN A N 1
ATOM 773 C CA . ASN A 1 102 ? 20.412 -8.537 -10.319 1.00 42.12 102 ASN A CA 1
ATOM 774 C C . ASN A 1 102 ? 21.031 -7.154 -10.607 1.00 42.12 102 ASN A C 1
ATOM 776 O O . ASN A 1 102 ? 22.251 -7.032 -10.611 1.00 42.12 102 ASN A O 1
ATOM 780 N N . ASP A 1 103 ? 20.197 -6.138 -10.850 1.00 47.16 103 ASP A N 1
ATOM 781 C CA . ASP A 1 103 ? 20.597 -4.757 -11.104 1.00 47.16 103 ASP A CA 1
ATOM 782 C C . ASP A 1 103 ? 20.193 -3.851 -9.941 1.00 47.16 103 ASP A C 1
ATOM 784 O O . ASP A 1 103 ? 19.134 -4.013 -9.337 1.00 47.16 103 ASP A O 1
ATOM 788 N N . SER A 1 104 ? 21.026 -2.857 -9.652 1.00 45.03 104 SER A N 1
ATOM 789 C CA . SER A 1 104 ? 20.783 -1.849 -8.623 1.00 45.03 104 SER A CA 1
ATOM 790 C C . SER A 1 104 ? 19.569 -0.980 -8.978 1.00 45.03 104 SER A C 1
ATOM 792 O O . SER A 1 104 ? 19.721 0.100 -9.548 1.00 45.03 104 SER A O 1
ATOM 794 N N . MET A 1 105 ? 18.351 -1.417 -8.644 1.00 49.56 105 MET A N 1
ATOM 795 C CA . MET A 1 105 ? 17.211 -0.500 -8.629 1.00 49.56 105 MET A CA 1
ATOM 796 C C . MET A 1 105 ? 17.412 0.477 -7.471 1.00 49.56 105 MET A C 1
ATOM 798 O O . MET A 1 105 ? 17.423 0.094 -6.303 1.00 49.56 105 MET A O 1
ATOM 802 N N . GLN A 1 106 ? 17.624 1.748 -7.806 1.00 49.88 106 GLN A N 1
ATOM 803 C CA . GLN A 1 106 ? 17.699 2.818 -6.822 1.00 49.88 106 GLN A CA 1
ATOM 804 C C . GLN A 1 106 ? 16.281 3.141 -6.359 1.00 49.88 106 GLN A C 1
ATOM 806 O O . GLN A 1 106 ? 15.525 3.821 -7.052 1.00 49.88 106 GLN A O 1
ATOM 811 N N . TYR A 1 107 ? 15.909 2.628 -5.192 1.00 57.44 107 TYR A N 1
ATOM 812 C CA . TYR A 1 107 ? 14.678 3.029 -4.528 1.00 57.44 107 TYR A CA 1
ATOM 813 C C . TYR A 1 107 ? 14.967 4.214 -3.616 1.00 57.44 107 TYR A C 1
ATOM 815 O O . TYR A 1 107 ? 15.979 4.252 -2.915 1.00 57.44 107 TYR A O 1
ATOM 823 N N . LEU A 1 108 ? 14.084 5.208 -3.651 1.00 57.12 108 LEU A N 1
ATOM 824 C CA . LEU A 1 108 ? 14.224 6.382 -2.806 1.00 57.12 108 LEU A CA 1
ATOM 825 C C . LEU A 1 108 ? 13.864 5.988 -1.369 1.00 57.12 108 LEU A C 1
ATOM 827 O O . LEU A 1 108 ? 12.695 5.720 -1.082 1.00 57.12 108 LEU A O 1
ATOM 831 N N . ILE A 1 109 ? 14.859 5.958 -0.481 1.00 60.75 109 ILE A N 1
ATOM 832 C CA . ILE A 1 109 ? 14.613 5.944 0.965 1.00 60.75 109 ILE A CA 1
ATOM 833 C C . ILE A 1 109 ? 13.810 7.207 1.293 1.00 60.75 109 ILE A C 1
ATOM 835 O O . ILE A 1 109 ? 14.103 8.286 0.771 1.00 60.75 109 ILE A O 1
ATOM 839 N N . LEU A 1 110 ? 12.765 7.066 2.106 1.00 68.69 110 LEU A N 1
ATOM 840 C CA . LEU A 1 110 ? 11.961 8.208 2.526 1.00 68.69 110 LEU A CA 1
ATOM 841 C C . LEU A 1 110 ? 12.781 9.096 3.462 1.00 68.69 110 LEU A C 1
ATOM 843 O O . LEU A 1 110 ? 13.375 8.619 4.425 1.00 68.69 110 LEU A O 1
ATOM 847 N N . ASP A 1 111 ? 12.788 10.388 3.163 1.00 79.81 111 ASP A N 1
ATOM 848 C CA . ASP A 1 111 ? 13.198 11.436 4.087 1.00 79.81 111 ASP A CA 1
ATOM 849 C C . ASP A 1 111 ? 12.087 11.705 5.117 1.00 79.81 111 ASP A C 1
ATOM 851 O O . ASP A 1 111 ? 10.980 11.165 5.022 1.00 79.81 111 ASP A O 1
ATOM 855 N N . ASP A 1 112 ? 12.363 12.561 6.102 1.00 83.00 112 ASP A N 1
ATOM 856 C CA . ASP A 1 112 ? 11.391 12.921 7.146 1.00 83.00 112 ASP A CA 1
ATOM 857 C C . ASP A 1 112 ? 10.068 13.437 6.554 1.00 83.00 112 ASP A C 1
ATOM 859 O O . ASP A 1 112 ? 8.982 13.124 7.050 1.00 83.00 112 ASP A O 1
ATOM 863 N N . GLN A 1 113 ? 10.151 14.178 5.446 1.00 86.44 113 GLN A N 1
ATOM 864 C CA . GLN A 1 113 ? 8.989 14.668 4.710 1.00 86.44 113 GLN A CA 1
ATOM 865 C C . GLN A 1 113 ? 8.187 13.516 4.087 1.00 86.44 113 GLN A C 1
ATOM 867 O O . GLN A 1 113 ? 6.966 13.466 4.231 1.00 86.44 113 GLN A O 1
ATOM 872 N N . 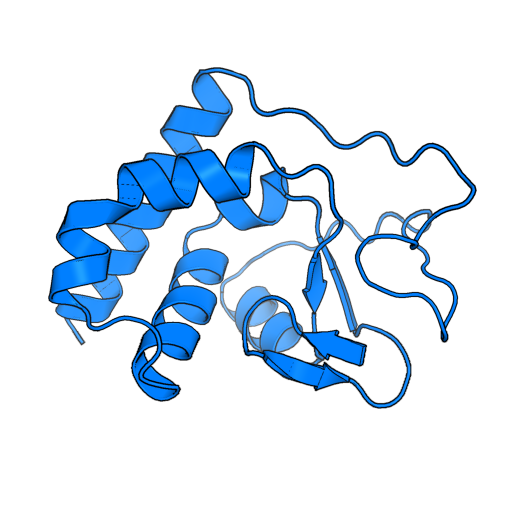GLY A 1 114 ? 8.854 12.551 3.454 1.00 85.06 114 GLY A N 1
ATOM 873 C CA . GLY A 1 114 ? 8.221 11.350 2.920 1.00 85.06 114 GLY A CA 1
ATOM 874 C C . GLY A 1 114 ? 7.560 10.489 4.000 1.00 85.06 114 GLY A C 1
ATOM 875 O O . GLY A 1 114 ? 6.488 9.928 3.764 1.00 85.06 114 GLY A O 1
ATOM 876 N N . ILE A 1 115 ? 8.138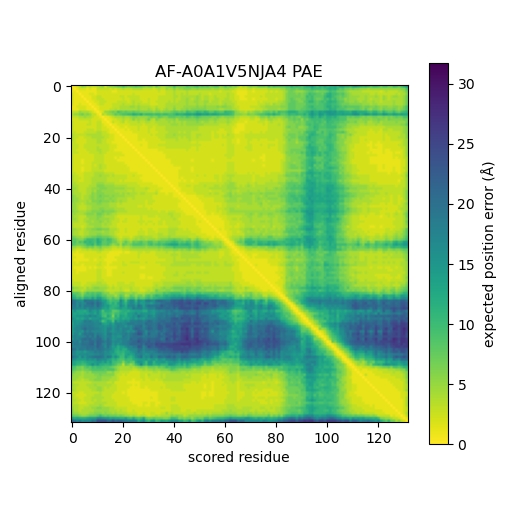 10.412 5.203 1.00 86.56 115 ILE A N 1
ATOM 877 C CA . ILE A 1 115 ? 7.505 9.740 6.349 1.00 86.56 115 ILE A CA 1
ATOM 878 C C . ILE A 1 115 ? 6.230 10.473 6.776 1.00 86.56 115 ILE A C 1
ATOM 880 O O . ILE A 1 115 ? 5.198 9.829 6.979 1.00 86.56 115 ILE A O 1
ATOM 884 N N . LEU A 1 116 ? 6.266 11.806 6.863 1.00 89.44 116 LEU A N 1
ATOM 885 C CA . LEU A 1 116 ? 5.094 12.610 7.211 1.00 89.44 116 LEU A CA 1
ATOM 886 C C . LEU A 1 116 ? 3.961 12.437 6.188 1.00 89.44 116 LEU A C 1
ATOM 888 O O . LEU A 1 116 ? 2.815 12.201 6.571 1.00 89.44 116 LEU A O 1
ATOM 892 N N . GLU A 1 117 ? 4.287 12.486 4.896 1.00 92.00 117 GLU A N 1
ATOM 893 C CA . GLU A 1 117 ? 3.339 12.232 3.804 1.00 92.00 117 GLU A CA 1
ATOM 894 C C . GLU A 1 117 ? 2.737 10.829 3.895 1.00 92.00 117 GLU A C 1
ATOM 896 O O . GLU A 1 117 ? 1.533 10.652 3.703 1.00 92.00 117 GLU A O 1
ATOM 901 N N . SER A 1 118 ? 3.554 9.837 4.250 1.00 91.38 118 SER A N 1
ATOM 902 C CA . SER A 1 118 ? 3.101 8.455 4.398 1.00 91.38 118 SER A CA 1
ATOM 903 C C . SER A 1 118 ? 2.132 8.283 5.562 1.00 91.38 118 SER A C 1
ATOM 905 O O . SER A 1 118 ? 1.097 7.629 5.421 1.00 91.38 118 SER A O 1
ATOM 907 N N . LEU A 1 119 ? 2.428 8.909 6.704 1.00 93.19 119 LEU A N 1
ATOM 908 C CA . LEU A 1 119 ? 1.529 8.929 7.858 1.00 93.19 119 LEU A CA 1
ATOM 909 C C . LEU A 1 119 ? 0.210 9.618 7.509 1.00 93.19 119 LEU A C 1
ATOM 911 O O . LEU A 1 119 ? -0.860 9.083 7.800 1.00 93.19 119 LEU A O 1
ATOM 915 N N . GLN A 1 120 ? 0.270 10.774 6.846 1.00 95.31 120 GLN A N 1
ATOM 916 C CA . GLN A 1 120 ? -0.922 11.503 6.426 1.00 95.31 120 GLN A CA 1
ATOM 917 C C . GLN A 1 120 ? -1.783 10.668 5.468 1.00 95.31 120 GLN A C 1
ATOM 919 O O . GLN A 1 120 ? -2.987 10.533 5.691 1.00 95.31 120 GLN A O 1
ATOM 924 N N . ALA A 1 121 ? -1.178 10.058 4.447 1.00 95.31 121 ALA A N 1
ATOM 925 C CA . ALA A 1 121 ? -1.866 9.185 3.500 1.00 95.31 121 ALA A CA 1
ATOM 926 C C . ALA A 1 121 ? -2.558 8.007 4.205 1.00 95.31 121 ALA A C 1
ATOM 928 O O . ALA A 1 121 ? -3.735 7.732 3.947 1.00 95.31 121 ALA A O 1
ATOM 929 N N . ALA A 1 122 ? -1.859 7.357 5.136 1.00 94.44 122 ALA A N 1
ATOM 930 C CA . ALA A 1 122 ? -2.375 6.231 5.901 1.00 94.44 122 ALA A CA 1
ATOM 931 C C . ALA A 1 122 ? -3.547 6.631 6.821 1.00 94.44 122 ALA A C 1
ATOM 933 O O . ALA A 1 122 ? -4.578 5.956 6.851 1.00 94.44 122 ALA A O 1
ATOM 934 N N . HIS A 1 123 ? -3.445 7.765 7.521 1.00 94.62 123 HIS A N 1
ATOM 935 C CA . HIS A 1 123 ? -4.530 8.294 8.355 1.00 94.62 123 HIS A CA 1
ATOM 936 C C . HIS A 1 123 ? -5.765 8.691 7.536 1.00 94.62 123 HIS A C 1
ATOM 938 O O . HIS A 1 123 ? -6.898 8.395 7.937 1.00 94.62 123 HIS A O 1
ATOM 944 N N . CYS A 1 124 ? -5.570 9.318 6.373 1.00 95.06 124 CYS A N 1
ATOM 945 C CA . CYS A 1 124 ? -6.663 9.613 5.449 1.00 95.06 124 CYS A CA 1
ATOM 946 C C . CYS A 1 124 ? -7.357 8.328 4.976 1.00 95.06 124 CYS A C 1
ATOM 948 O O . CYS A 1 124 ? -8.586 8.267 4.974 1.00 95.06 124 CYS A O 1
ATOM 950 N N . ALA A 1 125 ? -6.592 7.285 4.644 1.00 95.38 125 ALA A N 1
ATOM 951 C CA . ALA A 1 125 ? -7.138 5.996 4.228 1.00 95.38 125 ALA A CA 1
ATOM 952 C C . ALA A 1 125 ? -7.954 5.314 5.338 1.00 95.38 125 ALA A C 1
ATOM 954 O O . ALA A 1 125 ? -9.046 4.814 5.077 1.00 95.38 125 ALA A O 1
ATOM 955 N N . ILE A 1 126 ? -7.469 5.334 6.584 1.00 93.75 126 ILE A N 1
ATOM 956 C CA . ILE A 1 126 ? -8.218 4.816 7.740 1.00 93.75 126 ILE A CA 1
ATOM 957 C C . ILE A 1 126 ? -9.545 5.552 7.896 1.00 93.75 126 ILE A C 1
ATOM 959 O O . ILE A 1 126 ? -10.580 4.913 8.073 1.00 93.75 126 ILE A O 1
ATOM 963 N N . THR A 1 127 ? -9.517 6.883 7.821 1.00 93.00 127 THR A N 1
ATOM 964 C CA . THR A 1 127 ? -10.719 7.713 7.956 1.00 93.00 127 THR A CA 1
ATOM 965 C C . THR A 1 127 ? -11.747 7.358 6.883 1.00 93.00 127 THR A C 1
ATOM 967 O O . THR A 1 127 ? -12.924 7.191 7.189 1.00 93.00 127 THR A O 1
ATOM 970 N N . GLU A 1 128 ? -11.306 7.174 5.636 1.00 93.56 128 GLU A N 1
ATOM 971 C CA . GLU A 1 128 ? -12.175 6.743 4.538 1.00 93.56 128 GLU A CA 1
ATOM 972 C C . GLU A 1 128 ? -12.792 5.364 4.792 1.00 93.56 128 GLU A C 1
ATOM 974 O O . GLU A 1 128 ? -13.992 5.185 4.601 1.00 93.56 12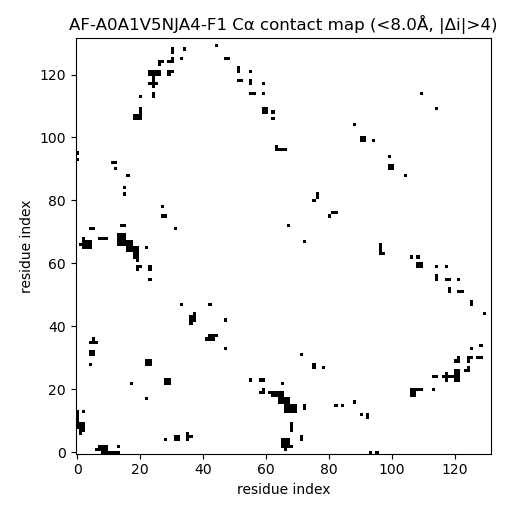8 GLU A O 1
ATOM 979 N N . ILE A 1 129 ? -11.993 4.396 5.249 1.00 91.25 129 ILE A N 1
ATOM 980 C CA . ILE A 1 129 ? -12.466 3.034 5.528 1.00 91.25 129 ILE A CA 1
ATOM 981 C C . ILE A 1 129 ? -13.467 3.010 6.687 1.00 91.25 129 ILE A C 1
ATOM 983 O O . ILE A 1 129 ? -14.394 2.212 6.650 1.00 91.25 129 ILE A O 1
ATOM 987 N N . CYS A 1 130 ? -13.294 3.857 7.704 1.00 83.06 130 CYS A N 1
ATOM 988 C CA . CYS A 1 130 ? -14.174 3.882 8.876 1.00 83.06 130 CYS A CA 1
ATOM 989 C C . CYS A 1 130 ? -15.497 4.625 8.635 1.00 83.06 130 CYS A C 1
ATOM 991 O O . CYS A 1 130 ? -16.450 4.409 9.377 1.00 83.06 130 CYS A O 1
ATOM 993 N N . ASN A 1 131 ? -15.544 5.509 7.635 1.00 78.00 131 ASN A N 1
ATOM 994 C CA . ASN A 1 131 ? -16.729 6.299 7.289 1.00 78.00 131 ASN A CA 1
ATOM 995 C C . ASN A 1 131 ? -17.594 5.657 6.184 1.00 78.00 131 ASN A C 1
ATOM 997 O O . ASN A 1 131 ? -18.599 6.251 5.791 1.00 78.00 131 ASN A O 1
ATOM 1001 N N . CYS A 1 132 ? -17.193 4.492 5.666 1.00 56.00 132 CYS A N 1
ATOM 1002 C CA . CYS A 1 132 ? -17.928 3.691 4.681 1.00 56.00 132 CYS A CA 1
ATOM 1003 C C . CYS A 1 132 ? -18.556 2.465 5.348 1.00 56.00 132 CYS A C 1
ATOM 1005 O O . CYS A 1 132 ? -19.660 2.077 4.908 1.00 56.00 132 CYS A O 1
#

Sequence (132 aa):
MICDICNKNISTHPAALLSTKEVVTNKDCWVLYLRGLIADKVMPVFVIQNNITNLVGQMASSDTPWALCEGCKASLLKAGMSFQFDSMRRLSPNGHALCRVNDSMQYLILDDQGILESLQAAHCAITEICNC

Radius of gyration: 14.39 Å; Cα contacts (8 Å, |Δi|>4): 176; chains: 1; bounding box: 39×31×36 Å

Nearest PDB structures (foldseek):
  5l0l-assembly1_B  TM=5.418E-01  e=7.139E+00  Legionella pneumophila subsp. pneumophila str. Philadelphia 1
  6aw3-assembly1_B  TM=2.485E-01  e=7.576E+00  Helicobacter pylori

Foldseek 3Di:
DAQPQQRDDDPWFFPAKDFLLLQLLALLSLLSRVVNCCVVVVDPLVRCVVCVLVVSVVSLPDGWIGGHHPVSVVSCVVVVDDGPPPVPPDFDRPDDRVRTDPDDDDGDRDDPVSSVSSSVSNVVSSVVVVVD

Mean predicted aligned error: 7.13 Å

Solvent-accessible surface area (backbone atoms only — not comparable to full-atom values): 7657 Å² total; per-residue (Å²): 93,61,13,71,50,63,69,44,81,30,93,63,66,64,67,45,72,37,50,38,56,66,40,48,47,28,32,68,49,35,38,50,28,53,50,32,34,43,76,72,66,74,46,55,69,74,55,48,70,77,38,46,70,60,51,46,54,60,49,62,71,41,81,51,60,40,34,26,33,59,67,57,49,53,54,39,47,74,72,65,53,78,77,78,78,53,88,80,79,66,65,63,76,85,51,54,71,90,65,41,61,100,58,91,75,86,63,72,75,65,50,77,66,48,49,52,43,18,49,51,16,43,51,52,20,51,53,53,64,74,76,108

pLDDT: mean 79.81, std 15.81, range [42.12, 95.38]

Secondary structure (DSSP, 8-state):
-B-TTT--B-SSS-SEEE-HHHHHT-HHHHHHHHHHHHHTTSS-HHHHHHHHHHHHHHHHT----EEE-HHHHHHHHHTT------TT----TT--GGG--SS--------HHHHHHHHHHHHHHHHHHHT-